Protein AF-A0A916SKI0-F1 (afdb_monomer_lite)

Sequence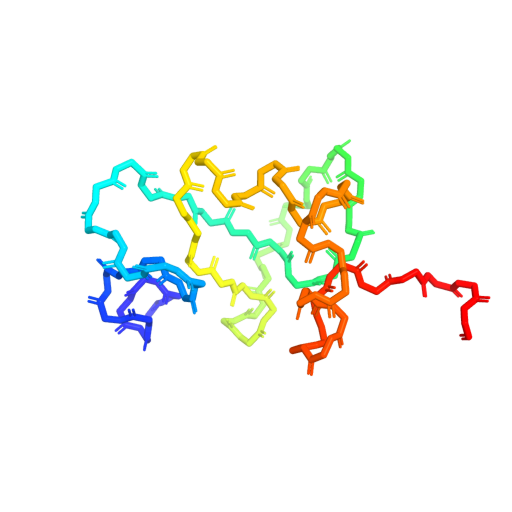 (71 aa):
MTYERDGRRCVSCGAGAHLHYQHRAAVGIGGSKVRPPVAEGLTSCETCNPAYEPALQLQAWRFGWKMSPWV

Organism: NCBI:txid1477021

Radius of gyration: 11.7 Å; chains: 1; bounding box: 30×26×28 Å

pLDDT: mean 86.1, std 10.09, range [54.47, 96.88]

Structure (mmCIF, N/CA/C/O backbone):
data_AF-A0A916SKI0-F1
#
_entry.id   AF-A0A916SKI0-F1
#
loop_
_atom_site.group_PDB
_atom_site.id
_atom_site.type_symbol
_atom_site.label_atom_id
_atom_site.label_alt_id
_atom_site.label_comp_id
_atom_site.label_asym_id
_atom_site.label_entity_id
_atom_site.label_seq_id
_atom_site.pdbx_PDB_ins_code
_atom_site.Cartn_x
_atom_site.Cartn_y
_atom_site.Cartn_z
_atom_site.occupancy
_atom_site.B_iso_or_equiv
_atom_site.auth_seq_id
_atom_site.auth_comp_id
_atom_site.auth_asym_id
_atom_site.auth_atom_id
_atom_site.pdbx_PDB_model_num
ATOM 1 N N . MET A 1 1 ? 0.086 -16.982 -5.539 1.00 81.38 1 MET A N 1
ATOM 2 C CA . MET A 1 1 ? 0.139 -15.637 -6.178 1.00 81.38 1 MET A CA 1
ATOM 3 C C . MET A 1 1 ? -0.090 -14.557 -5.109 1.00 81.38 1 MET A C 1
ATOM 5 O O . MET A 1 1 ? -0.618 -14.904 -4.063 1.00 81.38 1 MET A O 1
ATOM 9 N N . THR A 1 2 ? 0.309 -13.287 -5.298 1.00 90.88 2 THR A N 1
ATOM 10 C CA . THR A 1 2 ? 0.278 -12.228 -4.246 1.00 90.88 2 THR A CA 1
ATOM 11 C C . THR A 1 2 ? -1.056 -12.128 -3.494 1.00 90.88 2 THR A C 1
ATOM 13 O O . THR A 1 2 ? -1.060 -12.164 -2.269 1.00 90.88 2 THR A O 1
ATOM 16 N N . TYR A 1 3 ? -2.186 -12.137 -4.208 1.00 91.88 3 TYR A N 1
ATOM 17 C CA . TYR A 1 3 ? -3.519 -12.121 -3.595 1.00 91.88 3 TYR A CA 1
ATOM 18 C C . TYR A 1 3 ? -3.811 -13.326 -2.696 1.00 91.88 3 TYR A C 1
ATOM 20 O O . TYR A 1 3 ? -4.475 -13.182 -1.680 1.00 91.88 3 TYR A O 1
ATOM 28 N N . GLU A 1 4 ? -3.336 -14.517 -3.053 1.00 92.75 4 GLU A N 1
ATOM 29 C CA . GLU A 1 4 ? -3.553 -15.730 -2.253 1.00 92.75 4 GLU A CA 1
ATOM 30 C C . GLU A 1 4 ? -2.711 -15.699 -0.978 1.00 92.75 4 GLU A C 1
ATOM 32 O O . GLU A 1 4 ? -3.216 -16.027 0.091 1.00 92.75 4 GLU A O 1
ATOM 37 N N . ARG A 1 5 ? -1.454 -15.236 -1.079 1.00 92.44 5 ARG A N 1
ATOM 38 C CA . ARG A 1 5 ? -0.572 -15.034 0.082 1.00 92.44 5 ARG A CA 1
ATOM 39 C C . ARG A 1 5 ? -1.197 -14.059 1.080 1.00 92.44 5 ARG A C 1
ATOM 41 O O . ARG A 1 5 ? -1.137 -14.294 2.279 1.00 92.44 5 ARG A O 1
ATOM 48 N N . ASP A 1 6 ? -1.814 -12.996 0.573 1.00 93.69 6 ASP A N 1
ATOM 49 C CA . ASP A 1 6 ? -2.432 -11.953 1.396 1.00 93.69 6 ASP A CA 1
ATOM 50 C C . ASP A 1 6 ? -3.891 -12.284 1.774 1.00 93.69 6 ASP A C 1
ATOM 52 O O . ASP A 1 6 ? -4.635 -11.420 2.236 1.00 93.69 6 ASP A O 1
ATOM 56 N N . GLY A 1 7 ? -4.341 -13.526 1.553 1.00 94.88 7 GLY A N 1
ATOM 57 C CA . GLY A 1 7 ? -5.677 -13.983 1.949 1.00 94.88 7 GLY A CA 1
ATOM 58 C C . GLY A 1 7 ? -6.827 -13.259 1.244 1.00 94.88 7 GLY A C 1
ATOM 59 O O . GLY A 1 7 ? -7.935 -13.206 1.779 1.00 94.88 7 GLY A O 1
ATOM 60 N N . ARG A 1 8 ? -6.565 -12.690 0.060 1.00 95.75 8 ARG A N 1
ATOM 61 C CA . ARG A 1 8 ? -7.468 -11.831 -0.724 1.00 95.75 8 ARG A CA 1
ATOM 62 C C . ARG A 1 8 ? -7.998 -10.655 0.098 1.00 95.75 8 ARG A C 1
ATOM 64 O O . ARG A 1 8 ? -9.185 -10.342 0.041 1.00 95.75 8 ARG A O 1
ATOM 71 N N . ARG A 1 9 ? -7.119 -10.026 0.882 1.00 96.88 9 ARG A N 1
ATOM 72 C CA . ARG A 1 9 ? -7.436 -8.855 1.704 1.00 96.88 9 ARG A CA 1
ATOM 73 C C . ARG A 1 9 ? -6.353 -7.795 1.580 1.00 96.88 9 ARG A C 1
ATOM 75 O O . ARG A 1 9 ? -5.188 -8.103 1.343 1.00 96.88 9 ARG A O 1
ATOM 82 N N . CYS A 1 10 ? -6.743 -6.541 1.771 1.00 96.00 10 CYS A N 1
ATOM 83 C CA . CYS A 1 10 ? -5.800 -5.443 1.919 1.00 96.00 10 CYS A CA 1
ATOM 84 C C . CYS A 1 10 ? -4.905 -5.697 3.137 1.00 96.00 10 CYS A C 1
ATOM 86 O O . CYS A 1 10 ? -5.408 -5.849 4.251 1.00 96.00 10 CYS A O 1
ATOM 88 N N . VAL A 1 11 ? -3.587 -5.676 2.948 1.00 94.88 11 VAL A N 1
ATOM 89 C CA . VAL A 1 11 ? -2.622 -5.919 4.033 1.00 94.88 11 VAL A CA 1
ATOM 90 C C . VAL A 1 11 ? -2.594 -4.806 5.087 1.00 94.88 11 VAL A C 1
ATOM 92 O O . VAL A 1 11 ? -2.029 -4.996 6.159 1.00 94.88 11 VAL A O 1
ATOM 95 N N . SER A 1 12 ? -3.194 -3.643 4.806 1.00 94.50 12 SER A N 1
ATOM 96 C CA . SER A 1 12 ? -3.238 -2.510 5.742 1.00 94.50 12 SER A CA 1
ATOM 97 C C . SER A 1 12 ? -4.526 -2.407 6.542 1.00 94.50 12 SER A C 1
ATOM 99 O O . SER A 1 12 ? -4.462 -2.087 7.723 1.00 94.50 12 SER A O 1
ATOM 101 N N . CYS A 1 13 ? -5.682 -2.638 5.915 1.00 94.75 13 CYS A N 1
ATOM 102 C CA . CYS A 1 13 ? -6.987 -2.434 6.553 1.00 94.75 13 CYS A CA 1
ATOM 103 C C . CYS A 1 13 ? -7.895 -3.671 6.538 1.00 94.75 13 CYS A C 1
ATOM 105 O O . CYS A 1 13 ? -8.977 -3.638 7.111 1.00 94.75 13 CYS A O 1
ATOM 107 N N . GLY A 1 14 ? -7.494 -4.757 5.871 1.00 96.06 14 GLY A N 1
ATOM 108 C CA . GLY A 1 14 ? -8.271 -5.996 5.803 1.00 96.06 14 GLY A CA 1
ATOM 109 C C . GLY A 1 14 ? -9.450 -5.991 4.824 1.00 96.06 14 GLY A C 1
ATOM 110 O O . GLY A 1 14 ? -10.139 -7.006 4.735 1.00 96.06 14 GLY A O 1
ATOM 111 N N . ALA A 1 15 ? -9.681 -4.904 4.074 1.00 96.88 15 ALA A N 1
ATOM 112 C CA . ALA A 1 15 ? -10.743 -4.830 3.064 1.00 96.88 15 ALA A CA 1
ATOM 113 C C . ALA A 1 15 ? -10.671 -6.007 2.074 1.00 96.88 15 ALA A C 1
ATOM 115 O O . ALA A 1 15 ? -9.579 -6.394 1.666 1.00 96.88 15 ALA A O 1
ATOM 116 N N . GLY A 1 16 ? -11.823 -6.566 1.690 1.00 96.12 16 GLY A N 1
ATOM 117 C CA . GLY A 1 16 ? -11.927 -7.724 0.784 1.00 96.12 16 GLY A CA 1
ATOM 118 C C . GLY A 1 16 ? -12.373 -7.393 -0.645 1.00 96.12 16 GLY A C 1
ATOM 119 O O . GLY A 1 16 ? -12.528 -8.300 -1.458 1.00 96.12 16 GLY A O 1
ATOM 120 N N . ALA A 1 17 ? -12.597 -6.114 -0.954 1.00 92.69 17 ALA A N 1
ATOM 121 C CA . ALA A 1 17 ? -13.069 -5.630 -2.251 1.00 92.69 17 ALA A CA 1
ATOM 122 C C . ALA A 1 17 ? -12.152 -4.522 -2.792 1.00 92.69 17 ALA A C 1
ATOM 124 O O . ALA A 1 17 ? -11.355 -3.961 -2.039 1.00 92.69 17 ALA A O 1
ATOM 125 N N . HIS A 1 18 ? -12.265 -4.237 -4.096 1.00 95.00 18 HIS A N 1
ATOM 126 C CA . HIS A 1 18 ? -11.477 -3.210 -4.799 1.00 95.00 18 HIS A CA 1
ATOM 127 C C . HIS A 1 18 ? -9.968 -3.356 -4.545 1.00 95.00 18 HIS A C 1
ATOM 129 O O . HIS A 1 18 ? -9.286 -2.431 -4.106 1.00 95.00 18 HIS A O 1
ATOM 135 N N . LEU A 1 19 ? -9.469 -4.581 -4.744 1.00 95.69 19 LEU A N 1
ATOM 136 C CA . LEU A 1 19 ? -8.095 -4.970 -4.441 1.00 95.69 19 LEU A CA 1
ATOM 137 C C . LEU A 1 19 ? -7.183 -4.812 -5.656 1.00 95.69 19 LEU A C 1
ATOM 139 O O . LEU A 1 19 ? -7.458 -5.334 -6.736 1.00 95.69 19 LEU A O 1
ATOM 143 N N . HIS A 1 20 ? -6.033 -4.192 -5.437 1.00 93.00 20 HIS A N 1
ATOM 144 C CA . HIS A 1 20 ? -5.009 -3.930 -6.433 1.00 93.00 20 HIS A CA 1
ATOM 145 C C . HIS A 1 20 ? -3.690 -4.595 -6.038 1.00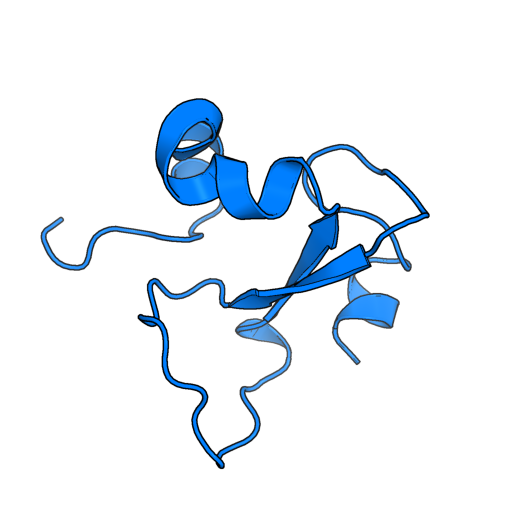 93.00 20 HIS A C 1
ATOM 147 O O . HIS A 1 20 ? -3.406 -4.832 -4.861 1.00 93.00 20 HIS A O 1
ATOM 153 N N . TYR A 1 21 ? -2.892 -4.916 -7.053 1.00 91.81 21 TYR A N 1
ATOM 154 C CA . TYR A 1 21 ? -1.498 -5.280 -6.862 1.00 91.81 21 TYR A CA 1
ATOM 155 C C . TYR A 1 21 ? -0.698 -4.007 -6.611 1.00 91.81 21 TYR A C 1
ATOM 157 O O . TYR A 1 21 ? -0.788 -3.059 -7.391 1.00 91.81 21 TYR A O 1
ATOM 165 N N . GLN A 1 22 ? 0.126 -4.019 -5.570 1.00 90.25 22 GLN A N 1
ATOM 166 C CA . GLN A 1 22 ? 1.037 -2.934 -5.264 1.00 90.25 22 GLN A CA 1
ATOM 167 C C . GLN A 1 22 ? 2.463 -3.444 -5.105 1.00 90.25 22 GLN A C 1
ATOM 169 O O . GLN A 1 22 ? 2.738 -4.382 -4.363 1.00 90.25 22 GLN A O 1
ATOM 174 N N . HIS A 1 23 ? 3.380 -2.772 -5.787 1.00 89.62 23 HIS A N 1
ATOM 175 C CA . HIS A 1 23 ? 4.815 -2.896 -5.591 1.00 89.62 23 HIS A CA 1
ATOM 176 C C . HIS A 1 23 ? 5.223 -2.396 -4.203 1.00 89.62 23 HIS A C 1
ATOM 178 O O . HIS A 1 23 ? 4.854 -1.282 -3.812 1.00 89.62 23 HIS A O 1
ATOM 184 N N . ARG A 1 24 ? 6.009 -3.197 -3.478 1.00 88.50 24 ARG A N 1
ATOM 185 C CA . ARG A 1 24 ? 6.681 -2.782 -2.239 1.00 88.50 24 ARG A CA 1
ATOM 186 C C . ARG A 1 24 ? 7.749 -1.744 -2.524 1.00 88.50 24 ARG A C 1
ATOM 188 O O . ARG A 1 24 ? 7.934 -0.845 -1.715 1.00 88.50 24 ARG A O 1
ATOM 195 N N . ALA A 1 25 ? 8.448 -1.855 -3.647 1.00 83.44 25 ALA A N 1
ATOM 196 C CA . ALA A 1 25 ? 9.415 -0.848 -4.043 1.00 83.44 25 ALA A CA 1
ATOM 197 C C . ALA A 1 25 ? 8.702 0.426 -4.524 1.00 83.44 25 ALA A C 1
ATOM 199 O O . ALA A 1 25 ? 7.602 0.378 -5.085 1.00 83.44 25 ALA A O 1
ATOM 200 N N . ALA A 1 26 ? 9.348 1.578 -4.335 1.00 78.25 26 ALA A N 1
ATOM 201 C CA . ALA A 1 26 ? 8.944 2.831 -4.962 1.00 78.25 26 ALA A CA 1
ATOM 202 C C . ALA A 1 26 ? 9.296 2.801 -6.461 1.00 78.25 26 ALA A C 1
ATOM 204 O O . ALA A 1 26 ? 10.209 3.478 -6.924 1.00 78.25 26 ALA A O 1
ATOM 205 N N . VAL A 1 27 ? 8.595 1.960 -7.223 1.00 76.38 27 VAL A N 1
ATOM 206 C CA . VAL A 1 27 ? 8.649 1.985 -8.686 1.00 76.38 27 VAL A CA 1
ATOM 207 C C . VAL A 1 27 ? 7.710 3.086 -9.168 1.00 76.38 27 VAL A C 1
ATOM 209 O O . VAL A 1 27 ? 6.558 3.156 -8.731 1.00 76.38 27 VAL A O 1
ATOM 212 N N . GLY A 1 28 ? 8.223 3.989 -10.003 1.00 70.19 28 GLY A N 1
ATOM 213 C CA . GLY A 1 28 ? 7.420 5.045 -10.616 1.00 70.19 28 GLY A CA 1
ATOM 214 C C . GLY A 1 28 ? 6.322 4.490 -11.529 1.00 70.19 28 GLY A C 1
ATOM 215 O O . GLY A 1 28 ? 6.150 3.2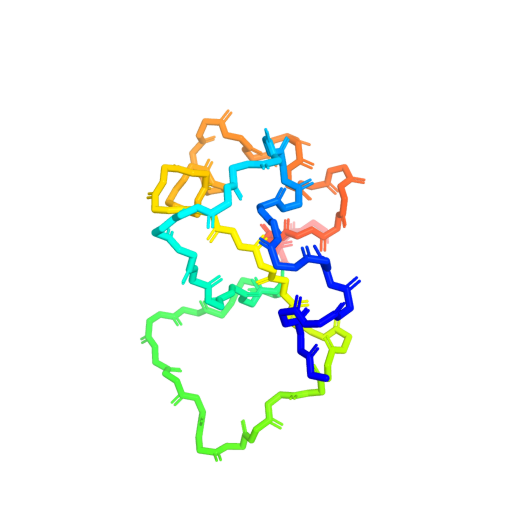79 -11.687 1.00 70.19 28 GLY A O 1
ATOM 216 N N . ILE A 1 29 ? 5.574 5.389 -12.167 1.00 63.62 29 ILE A N 1
ATOM 217 C CA . ILE A 1 29 ? 4.535 5.009 -13.129 1.00 63.62 29 ILE A CA 1
ATOM 218 C C . ILE A 1 29 ? 5.219 4.507 -14.406 1.00 63.62 29 ILE A C 1
ATOM 220 O O . ILE A 1 29 ? 5.754 5.283 -15.190 1.00 63.62 29 ILE A O 1
ATOM 224 N N . GLY A 1 30 ? 5.232 3.190 -14.590 1.00 64.69 30 GLY A N 1
ATOM 225 C CA . GLY A 1 30 ? 5.896 2.544 -15.717 1.00 64.69 30 GLY A CA 1
ATOM 226 C C . GLY A 1 30 ? 6.163 1.085 -15.395 1.00 64.69 30 GLY A C 1
ATOM 227 O O . GLY A 1 30 ? 7.214 0.739 -14.863 1.00 64.69 30 GLY A O 1
ATOM 228 N N . GLY A 1 31 ? 5.179 0.226 -15.661 1.00 63.38 31 GLY A N 1
ATOM 229 C CA . GLY A 1 31 ? 5.317 -1.206 -15.417 1.00 63.38 31 GLY A CA 1
ATOM 230 C C . GLY A 1 31 ? 6.480 -1.801 -16.214 1.00 63.38 31 GLY A C 1
ATOM 231 O O . GLY A 1 31 ? 6.693 -1.466 -17.379 1.00 63.38 31 GLY A O 1
ATOM 232 N N . SER A 1 32 ? 7.222 -2.716 -15.596 1.00 69.94 32 SER A N 1
ATOM 233 C CA . SER A 1 32 ? 8.179 -3.559 -16.311 1.00 69.94 32 SER A CA 1
ATOM 234 C C . SER A 1 32 ? 7.446 -4.714 -16.996 1.00 69.94 32 SER A C 1
ATOM 236 O O . SER A 1 32 ? 6.475 -5.248 -16.462 1.00 69.94 32 SER A O 1
ATOM 238 N N . LYS A 1 33 ? 7.938 -5.157 -18.161 1.00 72.88 33 LYS A N 1
ATOM 239 C CA . LYS A 1 33 ? 7.494 -6.424 -18.777 1.00 72.88 33 LYS A CA 1
ATOM 240 C C . LYS A 1 33 ? 7.945 -7.644 -17.965 1.00 72.88 33 LYS A C 1
ATOM 242 O O . LYS A 1 33 ? 7.419 -8.738 -18.152 1.00 72.88 33 LYS A O 1
ATOM 247 N N . VAL A 1 34 ? 8.926 -7.463 -17.079 1.00 78.00 34 VAL A N 1
ATOM 248 C CA . VAL A 1 34 ? 9.396 -8.502 -16.166 1.00 78.00 34 VAL A CA 1
ATOM 249 C C . VAL A 1 34 ? 8.393 -8.639 -15.032 1.00 78.00 34 VAL A C 1
ATOM 251 O O . VAL A 1 34 ? 8.136 -7.686 -14.296 1.00 78.00 34 VAL A O 1
ATOM 254 N N . ARG A 1 35 ? 7.843 -9.845 -14.879 1.00 76.88 35 ARG A N 1
ATOM 255 C CA . ARG A 1 35 ? 6.954 -10.157 -13.764 1.00 76.88 35 ARG A CA 1
ATOM 256 C C . ARG A 1 35 ? 7.747 -10.073 -12.454 1.00 76.88 35 ARG A C 1
ATOM 258 O O . ARG A 1 35 ? 8.724 -10.811 -12.311 1.00 76.88 35 ARG A O 1
ATOM 265 N N . PRO A 1 36 ? 7.336 -9.234 -11.493 1.00 78.88 36 PRO A N 1
ATOM 266 C CA . PRO A 1 36 ? 8.030 -9.157 -10.220 1.00 78.88 36 PRO A CA 1
ATOM 267 C C . PRO A 1 36 ? 7.880 -10.456 -9.419 1.00 78.88 36 PRO A C 1
ATOM 269 O O . PRO A 1 36 ? 6.873 -11.165 -9.563 1.00 78.88 36 PRO A O 1
ATOM 272 N N . PRO A 1 37 ? 8.849 -10.779 -8.547 1.00 83.62 37 PRO A N 1
ATOM 273 C CA . PRO A 1 37 ? 8.710 -11.903 -7.635 1.00 83.62 37 PRO A CA 1
ATOM 274 C C . PRO A 1 37 ? 7.551 -11.653 -6.664 1.00 83.62 37 PRO A C 1
ATOM 276 O O . PRO A 1 37 ? 7.269 -10.521 -6.284 1.00 83.62 37 PRO A O 1
ATOM 279 N N . VAL A 1 38 ? 6.897 -12.719 -6.193 1.00 80.62 38 VAL A N 1
ATOM 280 C CA . VAL A 1 38 ? 5.748 -12.609 -5.267 1.00 80.62 38 VAL A CA 1
ATOM 281 C C . VAL A 1 38 ? 6.088 -11.783 -4.021 1.00 80.62 38 VAL A C 1
ATOM 283 O O . VAL A 1 38 ? 5.238 -11.051 -3.523 1.00 80.62 38 VAL A O 1
ATOM 286 N N . ALA A 1 39 ? 7.330 -11.870 -3.537 1.00 84.50 39 ALA A N 1
ATOM 28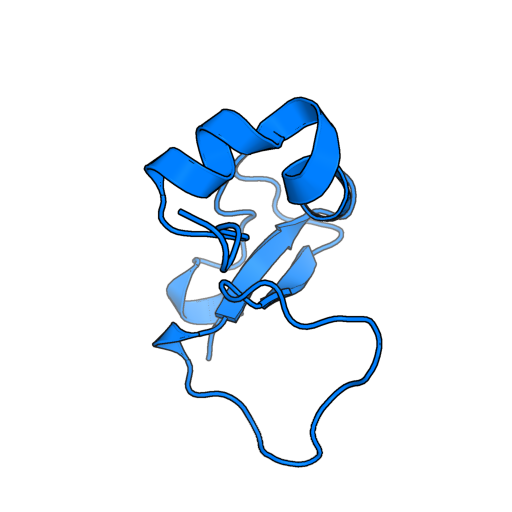7 C CA . ALA A 1 39 ? 7.825 -11.110 -2.390 1.00 84.50 39 ALA A CA 1
ATOM 288 C C . ALA A 1 39 ? 7.836 -9.585 -2.606 1.00 84.50 39 ALA A C 1
ATOM 290 O O . ALA A 1 39 ? 7.806 -8.846 -1.628 1.00 84.50 39 ALA A O 1
ATOM 291 N N . GLU A 1 40 ? 7.861 -9.122 -3.857 1.00 87.38 40 GLU A N 1
ATOM 292 C CA . GLU A 1 40 ? 7.873 -7.704 -4.226 1.00 87.38 40 GLU A CA 1
ATOM 293 C C . GLU A 1 40 ? 6.463 -7.103 -4.253 1.00 87.38 40 GLU A C 1
ATOM 295 O O . GLU A 1 40 ? 6.305 -5.908 -4.032 1.00 87.38 40 GLU A O 1
ATOM 300 N N . GLY A 1 41 ? 5.431 -7.927 -4.430 1.00 90.50 41 GLY A N 1
ATOM 301 C CA . GLY A 1 41 ? 4.043 -7.481 -4.429 1.00 90.50 41 GLY A CA 1
ATOM 302 C C . GLY A 1 41 ? 3.378 -7.532 -3.058 1.00 90.50 41 GLY A C 1
ATOM 303 O O . GLY A 1 41 ? 3.722 -8.361 -2.209 1.00 90.50 41 GLY A O 1
ATOM 304 N N . LEU A 1 42 ? 2.349 -6.713 -2.874 1.00 92.69 42 LEU A N 1
ATOM 305 C CA . LEU A 1 42 ? 1.352 -6.793 -1.807 1.00 92.69 42 LEU A CA 1
ATOM 306 C C . LEU A 1 42 ? -0.043 -6.458 -2.343 1.00 92.69 42 LEU A C 1
ATOM 308 O O . LEU A 1 42 ? -0.189 -5.805 -3.373 1.00 92.69 42 LEU A O 1
ATOM 312 N N . THR A 1 43 ? -1.059 -6.928 -1.637 1.00 95.88 43 THR A N 1
ATOM 313 C CA . THR A 1 43 ? -2.466 -6.659 -1.920 1.00 95.88 43 THR A CA 1
ATOM 314 C C . THR A 1 43 ? -2.928 -5.449 -1.122 1.00 95.88 43 THR A C 1
ATOM 316 O O . THR A 1 43 ? -2.900 -5.467 0.108 1.00 95.88 43 THR A O 1
ATOM 319 N N . SER A 1 44 ? -3.395 -4.408 -1.799 1.00 95.50 44 SER A N 1
ATOM 320 C CA . SER A 1 44 ? -3.917 -3.184 -1.178 1.00 95.50 44 SER A CA 1
ATOM 321 C C . SER A 1 44 ? -5.283 -2.834 -1.763 1.00 95.50 44 SER A C 1
ATOM 323 O O . SER A 1 44 ? -5.583 -3.187 -2.900 1.00 95.50 44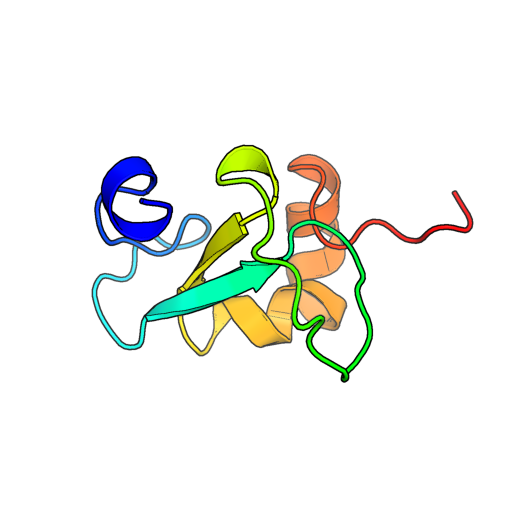 SER A O 1
ATOM 325 N N . CYS A 1 45 ? -6.149 -2.173 -0.994 1.00 96.44 45 CYS A N 1
ATOM 326 C CA . CYS A 1 45 ? -7.406 -1.656 -1.541 1.00 96.44 45 CYS A CA 1
ATOM 327 C C . CYS A 1 45 ? -7.198 -0.304 -2.233 1.00 96.44 45 CYS A C 1
ATOM 329 O O . CYS A 1 45 ? -6.206 0.380 -1.975 1.00 96.44 45 CYS A O 1
ATOM 331 N N . GLU A 1 46 ? -8.167 0.108 -3.050 1.00 94.81 46 GLU A N 1
ATOM 332 C CA . GLU A 1 46 ? -8.174 1.396 -3.763 1.00 94.81 46 GLU A CA 1
ATOM 333 C C . GLU A 1 46 ? -7.935 2.621 -2.864 1.00 94.81 46 GLU A C 1
ATOM 335 O O . GLU A 1 46 ? -7.440 3.638 -3.336 1.00 94.81 46 GLU A O 1
ATOM 340 N N . THR A 1 47 ? -8.235 2.526 -1.564 1.00 94.50 47 THR A N 1
ATOM 341 C CA . THR A 1 47 ? -8.018 3.602 -0.588 1.00 94.50 47 THR A CA 1
ATOM 342 C C . THR A 1 47 ? -6.612 3.581 0.009 1.00 94.50 47 THR A C 1
ATOM 344 O O . THR A 1 47 ? -5.935 4.605 0.047 1.00 94.50 47 THR A O 1
ATOM 347 N N . CYS A 1 48 ? -6.149 2.421 0.491 1.00 93.81 48 CYS A N 1
ATOM 348 C CA . CYS A 1 48 ? -4.830 2.315 1.122 1.00 93.81 48 CYS A CA 1
ATOM 349 C C . CYS A 1 48 ? -3.705 2.460 0.102 1.00 93.81 48 CYS A C 1
ATOM 351 O O . CYS A 1 48 ? -2.653 3.000 0.430 1.00 93.81 48 CYS A O 1
ATOM 353 N N . ASN A 1 49 ? -3.934 1.994 -1.126 1.00 91.69 49 ASN A N 1
ATOM 354 C CA . ASN A 1 49 ? -2.919 1.978 -2.159 1.00 91.69 49 ASN A CA 1
ATOM 355 C C . ASN A 1 49 ? -2.330 3.362 -2.484 1.00 91.69 49 ASN A C 1
ATOM 357 O O . ASN A 1 49 ? -1.119 3.532 -2.338 1.00 91.69 49 ASN A O 1
ATOM 361 N N . PRO A 1 50 ? -3.144 4.370 -2.858 1.00 90.00 50 PRO A N 1
ATOM 362 C CA . PRO A 1 50 ? -2.643 5.723 -3.079 1.00 90.00 50 PRO A CA 1
ATOM 363 C C . PRO A 1 50 ? -2.191 6.393 -1.780 1.00 90.00 50 PRO A C 1
ATOM 365 O O . PRO A 1 50 ? -1.400 7.325 -1.832 1.00 90.00 50 PRO A O 1
ATOM 368 N N . ALA A 1 51 ? -2.663 5.935 -0.614 1.00 90.75 51 ALA A N 1
ATOM 369 C CA . ALA A 1 51 ? -2.318 6.529 0.670 1.00 90.75 51 ALA A CA 1
ATOM 370 C C . ALA A 1 51 ? -0.912 6.153 1.168 1.00 90.75 51 ALA A C 1
ATOM 372 O O . ALA A 1 51 ? -0.403 6.850 2.039 1.00 90.75 51 ALA A O 1
ATOM 373 N N . TYR A 1 52 ? -0.248 5.123 0.629 1.00 88.81 52 TYR A N 1
ATOM 374 C CA . TYR A 1 52 ? 1.111 4.742 1.056 1.00 88.81 52 TYR A CA 1
ATOM 375 C C . TYR A 1 52 ? 2.191 5.787 0.773 1.00 88.81 52 TYR A C 1
ATOM 377 O O . TYR A 1 52 ? 3.239 5.753 1.411 1.00 88.81 52 TYR A O 1
ATOM 385 N N . GLU A 1 53 ? 1.957 6.699 -0.166 1.00 82.69 53 GLU A N 1
ATOM 386 C CA . GLU A 1 53 ? 2.907 7.762 -0.502 1.00 82.69 53 GLU A CA 1
ATOM 387 C C . GLU A 1 53 ? 2.675 9.050 0.317 1.00 82.69 53 GLU A C 1
ATOM 389 O O . GLU A 1 53 ? 3.666 9.623 0.768 1.00 82.69 53 GLU A O 1
ATOM 394 N N . PRO A 1 54 ? 1.424 9.480 0.595 1.00 85.56 54 PRO A N 1
ATOM 395 C CA . PRO A 1 54 ? 1.130 10.590 1.497 1.00 85.56 54 PRO A CA 1
ATOM 396 C C . PRO A 1 54 ? 0.774 10.132 2.930 1.00 85.56 54 PRO A C 1
ATOM 398 O O . PRO A 1 54 ? 1.624 10.100 3.815 1.00 85.56 54 PRO A O 1
ATOM 401 N N . ALA A 1 55 ? -0.492 9.787 3.194 1.00 86.31 55 ALA A N 1
ATOM 402 C CA . ALA A 1 55 ? -1.065 9.716 4.544 1.00 86.31 55 ALA A CA 1
ATOM 403 C C . ALA A 1 55 ? -0.647 8.486 5.373 1.00 86.31 55 ALA A C 1
ATOM 405 O O . ALA A 1 55 ? -0.576 8.552 6.597 1.00 86.31 55 ALA A O 1
ATOM 406 N N . LEU A 1 56 ? -0.370 7.359 4.720 1.00 86.69 56 LEU A N 1
ATOM 407 C CA . LEU A 1 56 ? 0.071 6.104 5.333 1.00 86.69 56 LEU A CA 1
ATOM 408 C C . LEU A 1 56 ? 1.577 5.874 5.162 1.00 86.69 56 LEU A C 1
ATOM 410 O O . LEU A 1 56 ? 2.039 4.762 5.401 1.00 86.69 56 LEU A O 1
ATOM 414 N N . GLN A 1 57 ? 2.354 6.894 4.789 1.00 88.19 57 GLN A N 1
ATOM 415 C CA . GLN A 1 57 ? 3.789 6.756 4.521 1.00 88.19 57 GLN A CA 1
ATOM 416 C C . GLN A 1 57 ? 4.562 6.159 5.705 1.00 88.19 57 GLN A C 1
ATOM 418 O O . GLN A 1 57 ? 5.315 5.204 5.535 1.00 88.19 57 GLN A O 1
ATOM 423 N N . LEU A 1 58 ? 4.311 6.632 6.930 1.00 88.62 58 LEU A N 1
ATOM 424 C CA . LEU A 1 58 ? 4.947 6.074 8.131 1.00 88.62 58 LEU A CA 1
ATOM 425 C C . LEU A 1 58 ? 4.599 4.596 8.345 1.00 88.62 58 LEU A C 1
ATOM 427 O O . LEU A 1 58 ? 5.446 3.810 8.769 1.00 88.62 58 LEU A O 1
ATOM 431 N N . GLN A 1 59 ? 3.354 4.207 8.060 1.00 89.06 59 GLN A N 1
ATOM 432 C CA . GLN A 1 59 ? 2.938 2.811 8.141 1.00 89.06 59 GLN A CA 1
ATOM 433 C C . GLN A 1 59 ? 3.619 1.987 7.046 1.00 89.06 59 GLN A C 1
ATOM 435 O O . GL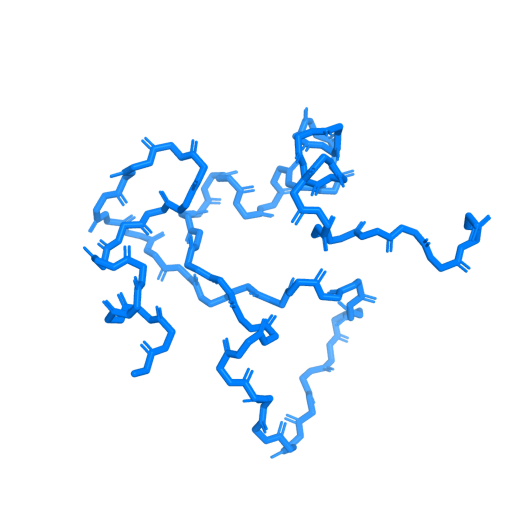N A 1 59 ? 4.176 0.935 7.344 1.00 89.06 59 GLN A O 1
ATOM 440 N N . ALA A 1 60 ? 3.628 2.479 5.806 1.00 88.06 60 ALA A N 1
ATOM 441 C CA . ALA A 1 60 ? 4.293 1.836 4.682 1.00 88.06 60 ALA A CA 1
ATOM 442 C C . ALA A 1 60 ? 5.778 1.591 4.990 1.00 88.06 60 ALA A C 1
ATOM 444 O O . ALA A 1 60 ? 6.238 0.457 4.884 1.00 88.06 60 ALA A O 1
ATOM 445 N N . TRP A 1 61 ? 6.495 2.596 5.496 1.00 89.50 61 TRP A N 1
ATOM 446 C CA . TRP A 1 61 ? 7.906 2.474 5.867 1.00 89.50 61 TRP A CA 1
ATOM 447 C C . TRP A 1 61 ? 8.149 1.480 6.998 1.00 89.50 61 TRP A C 1
ATOM 449 O O . TRP A 1 61 ? 9.066 0.670 6.897 1.00 89.50 61 TRP A O 1
ATOM 459 N N . ARG A 1 62 ? 7.303 1.464 8.039 1.00 88.88 62 ARG A N 1
ATOM 460 C CA . ARG A 1 62 ? 7.391 0.456 9.114 1.00 88.88 62 ARG A CA 1
ATOM 461 C C . ARG A 1 62 ? 7.287 -0.976 8.591 1.00 88.88 62 ARG A C 1
ATOM 463 O O . ARG A 1 62 ? 7.880 -1.876 9.175 1.00 88.88 62 ARG A O 1
ATOM 470 N N . PHE A 1 63 ? 6.554 -1.182 7.500 1.00 87.81 63 PHE A N 1
ATOM 471 C CA . PHE A 1 63 ? 6.424 -2.481 6.844 1.00 87.81 63 PHE A CA 1
ATOM 472 C C . PHE A 1 63 ? 7.383 -2.673 5.654 1.00 87.81 63 PHE A C 1
ATOM 474 O O . PHE A 1 63 ? 7.314 -3.699 4.972 1.00 87.81 63 PHE A O 1
ATOM 481 N N . GLY A 1 64 ? 8.295 -1.726 5.411 1.00 86.31 64 GLY A N 1
ATOM 482 C CA . GLY A 1 64 ? 9.281 -1.785 4.331 1.00 86.31 64 GLY A CA 1
ATOM 483 C C . GLY A 1 64 ? 8.696 -1.576 2.930 1.00 86.31 64 GLY A C 1
ATOM 484 O O . GLY A 1 64 ? 9.238 -2.090 1.953 1.00 86.31 64 GLY A O 1
ATOM 485 N N . TRP A 1 65 ? 7.567 -0.877 2.812 1.00 89.44 65 TRP A N 1
ATOM 486 C CA . TRP A 1 65 ? 6.901 -0.556 1.547 1.00 89.44 65 TRP A CA 1
ATOM 487 C C . TRP A 1 65 ? 7.113 0.911 1.188 1.00 89.44 65 TRP A C 1
ATOM 489 O O . TRP A 1 65 ? 7.168 1.766 2.069 1.00 89.44 65 TRP A O 1
ATOM 499 N N . LYS A 1 66 ? 7.193 1.206 -0.113 1.00 84.62 66 LYS A N 1
ATOM 500 C CA . LYS A 1 66 ? 7.344 2.554 -0.677 1.00 84.62 66 LYS A CA 1
ATOM 501 C C . LYS A 1 66 ? 8.437 3.369 0.025 1.00 84.62 66 LYS A C 1
ATOM 503 O O . LYS A 1 66 ? 8.300 4.573 0.232 1.00 84.62 66 LYS A O 1
ATOM 508 N N . MET A 1 67 ? 9.521 2.696 0.417 1.00 78.25 67 MET A N 1
ATOM 509 C CA . MET A 1 67 ? 10.660 3.361 1.041 1.00 78.25 67 MET A CA 1
ATOM 510 C C . MET A 1 67 ? 11.320 4.301 0.036 1.00 78.25 67 MET A C 1
ATOM 512 O O . MET A 1 67 ? 11.442 3.975 -1.148 1.00 78.25 67 MET A O 1
ATOM 516 N N . SER A 1 68 ? 11.726 5.473 0.521 1.00 68.75 68 SER A N 1
ATOM 517 C CA . SER A 1 68 ? 12.499 6.417 -0.277 1.00 68.75 68 SER A CA 1
ATOM 518 C C . SER A 1 68 ? 13.883 5.822 -0.563 1.00 68.75 68 SER A C 1
ATOM 520 O O . SER A 1 68 ? 14.508 5.311 0.365 1.00 68.75 68 SER A O 1
ATOM 522 N N . PRO A 1 69 ? 14.395 5.910 -1.801 1.00 65.06 69 PRO A N 1
ATOM 523 C CA . PRO A 1 69 ? 15.759 5.489 -2.118 1.00 65.06 69 PRO A CA 1
ATOM 524 C C . PRO A 1 69 ? 16.838 6.409 -1.516 1.00 65.06 69 PRO A C 1
ATOM 526 O O . PRO A 1 69 ? 18.018 6.114 -1.654 1.00 65.06 69 PRO A O 1
ATOM 529 N N . TRP A 1 70 ? 16.445 7.525 -0.888 1.00 60.22 70 TRP A N 1
ATOM 530 C CA . TRP A 1 70 ? 17.343 8.537 -0.313 1.00 60.22 70 TRP A CA 1
ATOM 531 C C . TRP A 1 70 ? 17.503 8.444 1.214 1.00 60.22 70 TRP A C 1
ATOM 533 O O . TRP A 1 70 ? 17.934 9.416 1.833 1.00 60.22 70 TRP A O 1
ATOM 543 N N . VAL A 1 71 ? 17.110 7.320 1.819 1.00 54.47 71 VAL A N 1
ATOM 544 C CA . VAL A 1 71 ? 17.402 6.996 3.228 1.00 54.47 71 VAL A CA 1
ATOM 545 C C . VAL A 1 71 ? 18.656 6.140 3.305 1.00 54.47 71 VAL A C 1
ATOM 547 O O . VAL A 1 71 ? 18.776 5.220 2.466 1.00 54.47 71 VAL A O 1
#

Secondary structure (DSSP, 8-state):
-HHHHTTTS-TTT---SSEEEEESS---S---SSPPPGGGEEEEETTHHHHTTTTTHHHHHHTT-S--TT-

Foldseek 3Di:
DQCVVQVCAAPPPRHNPQKDKDFQELDPPDDDPDDDDSVRIHIHHPVVRVCCVPPCVVVSVVVSGHDDPVD

=== Feature glossary ===
A reading guide for the features in this record.

Start from the sequence.

  · Sequence gives the chain of amino acids in standard one-letter code (A=alanine, C=cysteine, …, Y=tyrosine), read N→C. It is the only feature that is directly encoded by the gene; all structural features are derived from the folded form of this sequence.

Fold it, and you get atomic coordinates and the backbone conformation that goes with them.

  · Structure coordinates are given as an mmCIF _atom_site loop: one row per atom with element, residue name, chain id, sequence number, and x/y/z position in Å. Only the four main-chain atoms per residue are included here; side chains are omitted to keep the record compact.

  · Backbone dihedral angles. Every residue except chain termini has a φ (preceding-C → N → Cα → C) and a ψ (N → Cα → C → next-N). They are reported in degrees following the IUPAC sign convention. Secondary structure is essentially a statement about which (φ, ψ) basin each residue occupies.

  · Eight-state secondary structure (DSSP): H is the canonical α-helix, G the tighter 3₁₀-helix, I the wider π-helix; E/B are β-structure, T and S are turns and bends, and '-' is everything else. DSSP derives these from the pattern of main-chain N–H···O=C hydrogen bonds, not from the sequence.

  · SS3 is a coarse helix/strand/coil call (letters a/b/c) made by the P-SEA algorithm from inter-Cα distances and dihedrals. It is less detailed than DSSP but needs only Cα positions.

Summarize the fold with a handful of shape descriptors and a per-residue structural alphabet.

  · Radius of gyration (Rg) is the root-mean-square distance of Cα atoms from their centroid — a single number for overall size and compactness. A globular domain of N residues has Rg ≈ 2.2·N^0.38 Å; an extended or disordered chain has a much larger Rg. The Cα contact count is the number of residue pairs whose Cα atoms are within 8 Å and are more than four positions apart in sequence — a standard proxy for tertiary packing density. The bounding box is the smallest axis-aligned box enclosing all Cα atoms.

  · 3Di is Foldseek's structural alphabet. Each residue is assigned one of twenty discrete states based on how its Cα sits relative to its spatial (not sequential) neighbors. Aligning 3Di strings finds structural homologs roughly as well as full 3D superposition, but orders of magnitude faster.

  · Solvent-accessible surface area (SASA) is the area in Å² traced out by the centre of a 1.4 Å probe sphere (a water molecule) rolled over the protein's van der Waals surface (Shrake–Rupley / Lee–Richards construction). Buried residues have near-zero SASA; fully exposed residues can exceed 200 Å². The total SASA scales roughly with the number of surface residues.

Ask how reliable the model is.

  · For AlphaFold models, the B-factor field carries pLDDT — the model's own estimate of local accuracy on a 0–100 scale. Regions with pLDDT<50 should be treated as essentially unmodeled; they often correspond to intrinsically disordered segments.

  · For experimental (PDB) structures, the B-factor (temperature factor) quantifies the positional spread of each atom in the crystal — a combination of thermal vibration and static disorder — in units of Å². High B-factors mark flexible loops or poorly resolved regions; low B-factors mark the rigid, well-ordered core.

  · Predicted Aligned Error (PAE) is an AlphaFold confidence matrix: entry (i, j) is the expected error in the position of residue j, in ångströms, when the prediction is superimposed on the true structure at residue i. Low PAE within a block of residues means that block is internally rigid and well-predicted; high PAE between two blocks means their relative placement is uncertain even if each block individually is confident.

Place it in context: what it resembles, what it is annotated as, and how it looks.

  · Structural nearest neighbors (via Foldseek easy-search vs the PDB). Reported per hit: target PDB id, E-value, and alignment TM-score. A TM-score above ~0.5 is the conventional threshold for 'same fold'.

  · Functional annotations link the protein to curated databases. InterPro entries identify conserved domains and families by matching the sequence against member-database signatures (Pfam, PROSITE, CDD, …). Gene Ontology (GO) terms describe molecular function, biological process, and cellular component in a controlled vocabulary. CATH places the structure in a hierarchical fold classification (Class/Architecture/Topology/Homologous-superfamily). The organism is the source species.

  · The contact map is a binary N×N matrix image: pixel (i, j) is dark where Cα_i and Cα_j are within 8 Å and |i−j|>4. Because the |i−j|>4 filter removes local helical contacts, off-diagonal stripes parallel to the main diagonal indicate parallel β-sheets; stripes perpendicular to it indicate antiparallel β-sheets. The Ramachandran plot scatters every residue's (φ, ψ) pair against the sterically allowed regions. The PAE heatmap renders the predicted-aligned-error matrix.

  · Six rendered views show the 3D structure from the faces of a cube — i.e. along ±x, ±y, ±z. Rendering representation is drawn randomly per protein from cartoon (secondary-structure ribbons), sticks (backbone bonds), or molecular surface; coloring is either N→C rainbow (blue at the N-terminus through red at the C-terminus) or one color per chain.